Protein AF-A0A853ERG4-F1 (afdb_monomer_lite)

Sequence (59 aa):
MARPPDLDESRTVTIPVRFTPTGAALVDAARGDLSRSAYIRGLISVDAYTRDITPKDAS

Structure (mmCIF, N/CA/C/O backbone):
data_AF-A0A853ERG4-F1
#
_entry.id   AF-A0A853ERG4-F1
#
loop_
_atom_site.group_PDB
_atom_site.id
_atom_site.type_symbol
_atom_site.label_atom_id
_atom_site.label_alt_id
_atom_site.label_comp_id
_atom_site.label_asym_id
_atom_site.label_entity_id
_atom_site.label_seq_id
_atom_site.pdbx_PDB_ins_code
_atom_site.Cartn_x
_atom_site.Cartn_y
_atom_site.Cartn_z
_atom_site.occupancy
_atom_site.B_iso_or_equiv
_atom_site.auth_seq_id
_atom_site.auth_comp_id
_atom_site.auth_asym_id
_atom_site.auth_atom_id
_atom_site.pdbx_PDB_model_num
ATOM 1 N N . MET A 1 1 ? 26.788 22.607 -29.387 1.00 38.75 1 MET A N 1
ATOM 2 C CA . MET A 1 1 ? 25.513 21.868 -29.506 1.00 38.75 1 MET A CA 1
ATOM 3 C C . MET A 1 1 ? 25.124 21.426 -28.103 1.00 38.75 1 MET A C 1
ATOM 5 O O . MET A 1 1 ? 25.898 20.698 -27.498 1.00 38.75 1 MET A O 1
ATOM 9 N N . ALA A 1 2 ? 24.036 21.952 -27.536 1.00 47.03 2 ALA A N 1
ATOM 10 C CA . ALA A 1 2 ? 23.572 21.563 -26.202 1.00 47.03 2 ALA A CA 1
ATOM 11 C C . ALA A 1 2 ? 22.744 20.273 -26.318 1.00 47.03 2 ALA A C 1
ATOM 13 O O . ALA A 1 2 ? 21.858 20.192 -27.167 1.00 47.03 2 ALA A O 1
ATOM 14 N N . ARG A 1 3 ? 23.080 19.259 -25.515 1.00 54.06 3 ARG A N 1
ATOM 15 C CA . ARG A 1 3 ? 22.338 17.995 -25.415 1.00 54.06 3 ARG A CA 1
ATOM 16 C C . ARG A 1 3 ? 20.897 18.309 -24.972 1.00 54.06 3 ARG A C 1
ATOM 18 O O . ARG A 1 3 ? 20.756 19.090 -24.030 1.00 54.06 3 ARG A O 1
ATOM 25 N N . PRO A 1 4 ? 19.847 17.766 -25.615 1.00 57.56 4 PRO A N 1
ATOM 26 C CA . PRO A 1 4 ? 18.496 17.886 -25.075 1.00 57.56 4 PRO A CA 1
ATOM 27 C C . PRO A 1 4 ? 18.477 17.292 -23.655 1.00 57.56 4 PRO A C 1
ATOM 29 O O . PRO A 1 4 ? 19.206 16.326 -23.414 1.00 57.56 4 PRO A O 1
ATOM 32 N N . PRO A 1 5 ? 17.722 17.870 -22.702 1.00 55.59 5 PRO A N 1
ATOM 33 C CA . PRO A 1 5 ? 17.588 17.270 -21.381 1.00 55.59 5 PRO A CA 1
ATOM 34 C C . PRO A 1 5 ? 17.055 15.849 -21.566 1.00 55.59 5 PRO A C 1
ATOM 36 O O . PRO A 1 5 ? 16.107 15.653 -22.324 1.00 55.59 5 PRO A O 1
ATOM 39 N N . ASP A 1 6 ? 17.700 14.874 -20.926 1.00 57.44 6 ASP A N 1
ATOM 40 C CA . ASP A 1 6 ? 17.291 13.471 -20.917 1.00 57.44 6 ASP A CA 1
ATOM 41 C C . ASP A 1 6 ? 15.879 13.364 -20.306 1.00 57.44 6 ASP A C 1
ATOM 43 O O . ASP A 1 6 ? 15.708 13.162 -19.106 1.00 57.44 6 ASP A O 1
ATOM 47 N N . LEU A 1 7 ? 14.849 13.572 -21.130 1.00 57.47 7 LEU A N 1
ATOM 48 C CA . LEU A 1 7 ? 13.436 13.460 -20.756 1.00 57.47 7 LEU A CA 1
ATOM 49 C C . LEU A 1 7 ? 12.988 11.994 -20.617 1.00 57.47 7 LEU A C 1
ATOM 51 O O . LEU A 1 7 ? 11.866 11.749 -20.192 1.00 57.47 7 LEU A O 1
ATOM 55 N N . ASP A 1 8 ? 13.869 11.040 -20.927 1.00 57.50 8 ASP A N 1
ATOM 56 C CA . ASP A 1 8 ? 13.580 9.601 -20.982 1.00 57.50 8 ASP A CA 1
ATOM 57 C C . ASP A 1 8 ? 14.342 8.766 -19.943 1.00 57.50 8 ASP A C 1
ATOM 59 O O . ASP A 1 8 ? 14.303 7.533 -19.972 1.00 57.50 8 ASP A O 1
ATOM 63 N N . GLU A 1 9 ? 15.043 9.387 -18.991 1.00 67.12 9 GLU A N 1
ATOM 64 C CA . GLU A 1 9 ? 15.639 8.599 -17.916 1.00 67.12 9 GLU A CA 1
ATOM 65 C C . GLU A 1 9 ? 14.564 8.261 -16.876 1.00 67.12 9 GLU A C 1
ATOM 67 O O . GLU A 1 9 ? 14.141 9.103 -16.082 1.00 67.12 9 GLU A O 1
ATOM 72 N N . SER A 1 10 ? 14.108 7.007 -16.882 1.00 68.62 10 SER A N 1
ATOM 73 C CA . SER A 1 10 ? 13.230 6.472 -15.840 1.00 68.62 10 SER A CA 1
ATOM 74 C C . SER A 1 10 ? 13.913 6.590 -14.478 1.00 68.62 10 SER A C 1
ATOM 76 O O . SER A 1 10 ? 14.796 5.804 -14.132 1.00 68.62 10 SER A O 1
ATOM 78 N N . ARG A 1 11 ? 13.495 7.573 -13.678 1.00 73.00 11 ARG A N 1
ATOM 79 C CA . ARG A 1 11 ? 14.024 7.776 -12.327 1.00 73.00 11 ARG A CA 1
ATOM 80 C C . ARG A 1 11 ? 13.209 6.986 -11.320 1.00 73.00 11 ARG A C 1
ATOM 82 O O . ARG A 1 11 ? 11.999 7.156 -11.194 1.00 73.00 11 ARG A O 1
ATOM 89 N N . THR A 1 12 ? 13.893 6.140 -10.558 1.00 77.94 12 THR A N 1
ATOM 90 C CA . THR A 1 12 ? 13.284 5.492 -9.396 1.00 77.94 12 THR A CA 1
ATOM 91 C C . THR A 1 12 ? 13.281 6.469 -8.228 1.00 77.94 12 THR A C 1
ATOM 93 O O . THR A 1 12 ? 14.337 6.937 -7.806 1.00 77.94 12 THR A O 1
ATOM 96 N N . VAL A 1 13 ? 12.098 6.750 -7.681 1.00 79.62 13 VAL A N 1
ATOM 97 C CA . VAL A 1 13 ? 11.929 7.576 -6.480 1.00 79.62 13 VAL A CA 1
ATOM 98 C C . VAL A 1 13 ? 11.401 6.709 -5.341 1.00 79.62 13 VAL A C 1
ATOM 100 O O . VAL A 1 13 ? 10.418 5.980 -5.498 1.00 79.62 13 VAL A O 1
ATOM 103 N N . THR A 1 14 ? 12.045 6.796 -4.177 1.00 82.50 14 THR A N 1
ATOM 104 C CA . THR A 1 14 ? 11.578 6.150 -2.944 1.00 82.50 14 THR A CA 1
ATOM 105 C C . THR A 1 14 ? 10.771 7.148 -2.127 1.00 82.50 14 THR A C 1
ATOM 107 O O . THR A 1 14 ? 11.303 8.162 -1.687 1.00 82.50 14 THR A O 1
ATOM 110 N N . ILE A 1 15 ? 9.494 6.842 -1.892 1.00 81.06 15 ILE A N 1
ATOM 111 C CA . ILE A 1 15 ? 8.581 7.683 -1.110 1.00 81.06 15 ILE A CA 1
ATOM 112 C C . ILE A 1 15 ? 8.274 6.960 0.210 1.00 81.06 15 ILE A C 1
ATOM 114 O O . ILE A 1 15 ? 7.572 5.944 0.190 1.00 81.06 15 ILE A O 1
ATOM 118 N N . PRO A 1 16 ? 8.792 7.428 1.360 1.00 79.81 16 PRO A N 1
ATOM 119 C CA . PRO A 1 16 ? 8.424 6.866 2.651 1.00 79.81 16 PRO A CA 1
ATOM 120 C C . PRO A 1 16 ? 7.000 7.300 3.017 1.00 79.81 16 PRO A C 1
ATOM 122 O O . PRO A 1 16 ? 6.702 8.489 3.094 1.00 79.81 16 PRO A O 1
ATOM 125 N N . VAL A 1 17 ? 6.121 6.333 3.279 1.00 80.81 17 VAL A N 1
ATOM 126 C CA . VAL A 1 17 ? 4.733 6.584 3.693 1.00 80.81 17 VAL A CA 1
ATOM 127 C C . VAL A 1 17 ? 4.521 6.030 5.095 1.00 80.81 17 VAL A C 1
ATOM 129 O O . VAL A 1 17 ? 4.905 4.897 5.389 1.00 80.81 17 VAL A O 1
ATOM 132 N N . ARG A 1 18 ? 3.899 6.827 5.968 1.00 87.25 18 ARG A N 1
ATOM 133 C CA . ARG A 1 18 ? 3.471 6.389 7.301 1.00 87.25 18 ARG A CA 1
ATOM 134 C C . ARG A 1 18 ? 1.962 6.209 7.318 1.00 87.25 18 ARG A C 1
ATOM 136 O O . ARG A 1 18 ? 1.228 7.098 6.901 1.00 87.25 18 ARG A O 1
ATOM 143 N N . PHE A 1 19 ? 1.517 5.075 7.844 1.00 85.56 19 PHE A N 1
ATOM 144 C CA . PHE A 1 19 ? 0.104 4.778 8.041 1.00 85.56 19 PHE A CA 1
ATOM 145 C C . PHE A 1 19 ? -0.252 4.862 9.520 1.00 85.56 19 PHE A C 1
ATOM 147 O O . PHE A 1 19 ? 0.545 4.495 10.384 1.00 85.56 19 PHE A O 1
ATOM 154 N N . THR A 1 20 ? -1.476 5.297 9.806 1.00 94.38 20 THR A N 1
ATOM 155 C CA . THR A 1 20 ? -2.097 5.010 11.101 1.00 94.38 20 THR A CA 1
ATOM 156 C C . THR A 1 20 ? -2.399 3.508 11.193 1.00 94.38 20 THR A C 1
ATOM 158 O O . THR A 1 20 ? -2.535 2.857 10.152 1.00 94.38 20 THR A O 1
ATOM 161 N N . PRO A 1 21 ? -2.552 2.936 12.402 1.00 93.75 21 PRO A N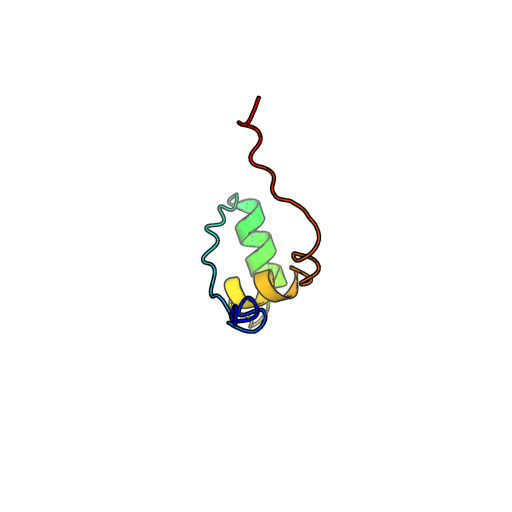 1
ATOM 162 C CA . PRO A 1 21 ? -2.909 1.523 12.551 1.00 93.75 21 PRO A CA 1
ATOM 163 C C . PRO A 1 21 ? -4.177 1.147 11.770 1.00 93.75 21 PRO A C 1
ATOM 165 O O . PRO A 1 21 ? -4.184 0.167 11.030 1.00 93.75 2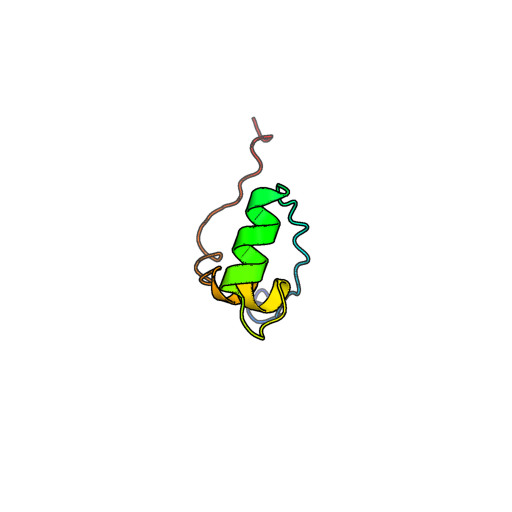1 PRO A O 1
ATOM 168 N N . THR A 1 22 ? -5.215 1.985 11.848 1.00 95.44 22 THR A N 1
ATOM 169 C CA . THR A 1 22 ? -6.460 1.808 11.088 1.00 95.44 22 THR A CA 1
ATOM 170 C C . THR A 1 22 ? -6.226 1.899 9.581 1.00 95.44 22 THR A C 1
ATOM 172 O O . THR A 1 22 ? -6.730 1.069 8.831 1.00 95.44 22 THR A O 1
ATOM 175 N N . GLY A 1 23 ? -5.429 2.870 9.121 1.00 89.00 23 GLY A N 1
ATOM 176 C CA . GLY A 1 23 ? -5.106 3.019 7.701 1.00 89.00 23 GLY A CA 1
ATOM 177 C C . GLY A 1 23 ? -4.351 1.814 7.139 1.00 89.00 23 GLY A C 1
ATOM 178 O O . GLY A 1 23 ? -4.662 1.357 6.043 1.00 89.00 23 GLY A O 1
ATOM 179 N N . ALA A 1 24 ? -3.413 1.251 7.904 1.00 89.44 24 ALA A N 1
ATOM 180 C CA . ALA A 1 24 ? -2.694 0.042 7.513 1.00 89.44 24 ALA A CA 1
ATOM 181 C C . ALA A 1 24 ? -3.637 -1.164 7.386 1.00 89.44 24 ALA A C 1
ATOM 183 O O . ALA A 1 24 ? -3.570 -1.878 6.388 1.00 89.44 24 ALA A O 1
AT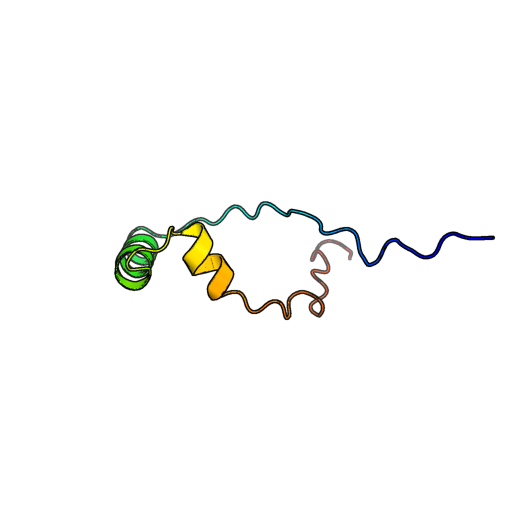OM 184 N N . ALA A 1 25 ? -4.554 -1.344 8.344 1.00 92.94 25 ALA A N 1
ATOM 185 C CA . ALA A 1 25 ? -5.536 -2.428 8.313 1.00 92.94 25 ALA A CA 1
ATOM 186 C C . ALA A 1 25 ? -6.479 -2.330 7.101 1.00 92.94 25 ALA A C 1
ATOM 188 O O . ALA A 1 25 ? -6.752 -3.335 6.450 1.00 92.94 25 ALA A O 1
ATOM 189 N N . LEU A 1 26 ? -6.931 -1.119 6.755 1.00 92.62 26 LEU A N 1
ATOM 190 C CA . LEU A 1 26 ? -7.760 -0.896 5.566 1.00 92.62 26 LEU A CA 1
ATOM 191 C C . LEU A 1 26 ? -7.001 -1.209 4.271 1.00 92.62 26 LEU A C 1
ATOM 193 O O . LEU A 1 26 ? -7.553 -1.846 3.378 1.00 92.62 26 LEU A O 1
ATOM 197 N N . VAL A 1 27 ? -5.728 -0.810 4.174 1.00 90.81 27 VAL A N 1
ATOM 198 C CA . VAL A 1 27 ? -4.879 -1.142 3.018 1.00 90.81 27 VAL A CA 1
ATOM 199 C C . VAL A 1 27 ? -4.649 -2.649 2.920 1.00 90.81 27 VAL A C 1
ATOM 201 O O . VAL A 1 27 ? -4.692 -3.199 1.823 1.00 90.81 27 VAL A O 1
ATOM 204 N N . ASP A 1 28 ? -4.436 -3.333 4.044 1.00 92.50 28 ASP A N 1
ATOM 205 C CA . ASP A 1 28 ? -4.275 -4.788 4.056 1.00 92.50 28 ASP A CA 1
ATOM 206 C C . ASP A 1 28 ? -5.542 -5.536 3.648 1.00 92.50 28 ASP A C 1
ATOM 208 O O . ASP A 1 28 ? -5.443 -6.541 2.951 1.00 92.50 28 ASP A O 1
ATOM 212 N N . ALA A 1 29 ? -6.716 -5.036 4.032 1.00 93.31 29 ALA A N 1
ATOM 213 C CA . ALA A 1 29 ? -7.987 -5.602 3.597 1.00 93.31 29 ALA A CA 1
ATOM 214 C C . ALA A 1 29 ? -8.250 -5.350 2.101 1.00 93.31 29 ALA A C 1
ATOM 216 O O . ALA A 1 29 ? -8.809 -6.207 1.422 1.00 93.31 29 ALA A O 1
ATOM 217 N N . ALA A 1 30 ? -7.838 -4.191 1.578 1.00 91.31 30 ALA A N 1
ATOM 218 C CA . ALA A 1 30 ? -8.116 -3.785 0.201 1.00 91.31 30 ALA A CA 1
ATOM 219 C C . ALA A 1 30 ? -7.112 -4.324 -0.835 1.00 91.31 30 ALA A C 1
ATOM 221 O O . ALA A 1 30 ? -7.471 -4.486 -2.000 1.00 91.31 30 ALA A O 1
ATOM 222 N N . ARG A 1 31 ? -5.861 -4.607 -0.443 1.00 91.50 31 ARG A N 1
ATOM 223 C CA . ARG A 1 31 ? -4.798 -5.003 -1.389 1.00 91.50 31 ARG A CA 1
ATOM 224 C C . ARG A 1 31 ? -4.986 -6.386 -2.016 1.00 91.50 31 ARG A C 1
ATOM 226 O O . ARG A 1 31 ? -4.336 -6.670 -3.022 1.00 91.50 31 ARG A O 1
ATOM 233 N N . GLY A 1 32 ? -5.823 -7.243 -1.427 1.00 90.81 32 GLY A N 1
ATOM 234 C CA . GLY A 1 32 ? -5.936 -8.646 -1.829 1.00 90.81 32 GLY A CA 1
ATOM 235 C C . GLY A 1 32 ? -4.567 -9.334 -1.805 1.00 90.81 32 GLY A C 1
ATOM 236 O O . GLY A 1 32 ? -3.838 -9.241 -0.816 1.00 90.81 32 GLY A O 1
ATOM 237 N N . ASP A 1 33 ? -4.187 -9.953 -2.923 1.00 93.38 33 ASP A N 1
ATOM 238 C CA . ASP A 1 33 ? -2.904 -10.656 -3.073 1.00 93.38 33 ASP A CA 1
ATOM 239 C C . ASP A 1 33 ? -1.720 -9.734 -3.416 1.00 93.38 33 ASP A C 1
ATOM 241 O O . ASP A 1 33 ? -0.564 -10.165 -3.428 1.00 93.38 33 ASP A O 1
ATOM 245 N N . LEU A 1 34 ? -1.967 -8.449 -3.689 1.00 91.31 34 LEU A N 1
ATOM 246 C CA . LEU A 1 34 ? -0.903 -7.508 -4.025 1.00 91.31 34 LEU A CA 1
ATOM 247 C C . LEU A 1 34 ? -0.048 -7.176 -2.798 1.00 91.31 34 LEU A C 1
ATOM 249 O O . LEU A 1 34 ? -0.523 -7.065 -1.662 1.00 91.31 34 LEU A O 1
ATOM 253 N N . SER A 1 35 ? 1.239 -6.915 -3.030 1.00 90.62 35 SER A N 1
ATOM 254 C CA . SER A 1 35 ? 2.070 -6.268 -2.016 1.00 90.62 35 SER A CA 1
ATOM 255 C C . SER A 1 35 ? 1.546 -4.851 -1.749 1.00 90.62 35 SER A C 1
ATOM 257 O O . SER A 1 35 ? 1.024 -4.186 -2.647 1.00 90.62 35 SER A O 1
ATOM 259 N N . ARG A 1 36 ? 1.707 -4.351 -0.514 1.00 87.31 36 A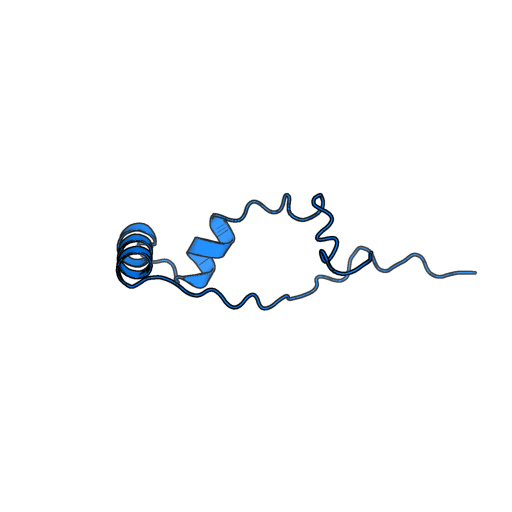RG A N 1
ATOM 260 C CA . ARG A 1 36 ? 1.255 -2.992 -0.153 1.00 87.31 36 ARG A CA 1
ATOM 261 C C . ARG A 1 36 ? 1.804 -1.933 -1.114 1.00 87.31 36 ARG A C 1
ATOM 263 O O . AR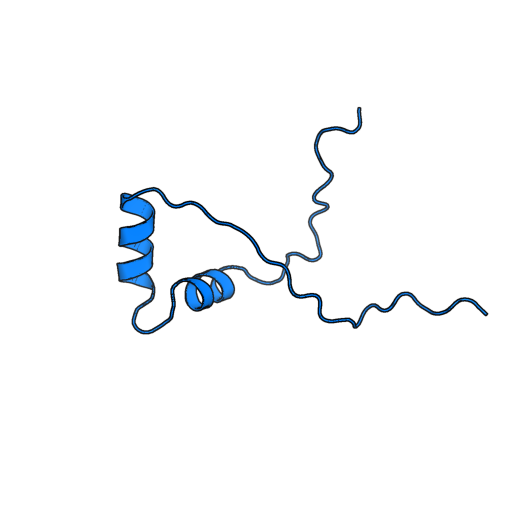G A 1 36 ? 1.069 -1.050 -1.536 1.00 87.31 36 ARG A O 1
ATOM 270 N N . SER A 1 37 ? 3.079 -2.037 -1.489 1.00 86.50 37 SER A N 1
ATOM 271 C CA . SER A 1 37 ? 3.722 -1.088 -2.402 1.00 86.50 37 SER A CA 1
ATOM 272 C C . SER A 1 37 ? 3.159 -1.154 -3.822 1.00 86.50 37 SER A C 1
ATOM 274 O O . SER A 1 37 ? 2.988 -0.105 -4.436 1.00 86.50 37 SER A O 1
ATOM 276 N N . ALA A 1 38 ? 2.834 -2.344 -4.336 1.00 86.75 38 ALA A N 1
ATOM 277 C CA . ALA A 1 38 ? 2.205 -2.494 -5.647 1.00 86.75 38 ALA A CA 1
ATOM 278 C C . ALA A 1 38 ? 0.786 -1.911 -5.659 1.00 86.75 38 ALA A C 1
ATOM 280 O O . ALA A 1 38 ? 0.451 -1.142 -6.558 1.00 86.75 38 ALA A O 1
ATOM 281 N N . TYR A 1 39 ? -0.005 -2.203 -4.623 1.00 88.88 39 TYR A N 1
ATOM 282 C CA . TYR A 1 39 ? -1.351 -1.653 -4.474 1.00 88.88 39 TYR A CA 1
ATOM 283 C C . TYR A 1 39 ? -1.336 -0.117 -4.423 1.00 88.88 39 TYR A C 1
ATOM 285 O O . TYR A 1 39 ? -2.021 0.536 -5.204 1.00 88.88 39 TYR A O 1
ATOM 293 N N . ILE A 1 40 ? -0.484 0.476 -3.578 1.00 86.38 40 ILE A N 1
ATOM 294 C CA . ILE A 1 40 ? -0.365 1.938 -3.453 1.00 86.38 40 ILE A CA 1
ATOM 295 C C . ILE A 1 40 ? 0.094 2.578 -4.769 1.00 86.38 40 ILE A C 1
ATOM 297 O O . ILE A 1 40 ? -0.446 3.608 -5.162 1.00 86.38 40 ILE A O 1
ATOM 301 N N . ARG A 1 41 ? 1.058 1.973 -5.477 1.00 83.56 41 ARG A N 1
ATOM 302 C CA . ARG A 1 41 ? 1.498 2.468 -6.792 1.00 83.56 41 ARG A CA 1
ATOM 303 C C . ARG A 1 41 ? 0.370 2.450 -7.821 1.00 83.56 41 ARG A C 1
ATOM 305 O O . ARG A 1 41 ? 0.285 3.383 -8.602 1.00 83.56 41 ARG A O 1
ATOM 312 N N . GLY A 1 42 ? -0.498 1.438 -7.796 1.00 81.94 42 GLY A N 1
ATOM 313 C CA . GLY A 1 42 ? -1.668 1.366 -8.677 1.00 81.94 42 GLY A CA 1
ATOM 314 C C . GLY A 1 42 ? -2.735 2.429 -8.388 1.00 81.94 42 GLY A C 1
ATOM 315 O O . GLY A 1 42 ? -3.469 2.808 -9.294 1.00 81.94 42 GLY A O 1
ATOM 316 N N . LEU A 1 43 ? -2.808 2.937 -7.151 1.00 80.00 43 LEU A N 1
ATOM 317 C CA . LEU A 1 43 ? -3.714 4.033 -6.776 1.00 80.00 43 LEU A CA 1
ATOM 318 C C . LEU A 1 43 ? -3.191 5.408 -7.203 1.00 80.00 43 LEU A C 1
ATOM 320 O O . LEU A 1 43 ? -3.974 6.324 -7.455 1.00 80.00 43 LEU A O 1
ATOM 324 N N . ILE A 1 44 ? -1.869 5.567 -7.266 1.00 72.88 44 ILE A N 1
ATOM 325 C CA . ILE A 1 44 ? -1.238 6.801 -7.725 1.00 72.88 44 ILE A CA 1
ATOM 326 C C . ILE A 1 44 ? -1.299 6.793 -9.253 1.00 72.88 44 ILE A C 1
ATOM 328 O O . ILE A 1 44 ? -0.414 6.269 -9.925 1.00 72.88 44 ILE A O 1
ATOM 332 N N . SER A 1 45 ? -2.359 7.380 -9.812 1.00 58.41 45 SER A N 1
ATOM 333 C CA . SER A 1 45 ? -2.355 7.733 -11.232 1.00 58.41 45 SER A CA 1
ATOM 334 C C . SER A 1 45 ? -1.157 8.649 -11.478 1.00 58.41 45 SER A C 1
ATOM 336 O O . SER A 1 45 ? -0.983 9.643 -10.768 1.00 58.41 45 SER A O 1
ATOM 338 N N . VAL A 1 46 ? -0.311 8.296 -12.448 1.00 53.06 46 VAL A N 1
ATOM 339 C CA . VAL A 1 46 ? 0.879 9.061 -12.857 1.00 53.06 46 VAL A CA 1
ATOM 340 C C . VAL A 1 46 ? 0.439 10.327 -13.610 1.00 53.06 46 VAL A C 1
ATOM 342 O O . VAL A 1 46 ? 0.832 10.568 -14.738 1.00 53.06 46 VAL A O 1
ATOM 345 N N . ASP A 1 47 ? -0.399 11.151 -12.983 1.00 49.12 47 ASP A N 1
ATOM 346 C CA . ASP A 1 47 ? -0.591 12.562 -13.342 1.00 49.12 47 ASP A CA 1
ATOM 347 C C . ASP A 1 47 ? 0.392 13.453 -12.546 1.00 49.12 47 ASP A C 1
ATOM 349 O O . ASP A 1 47 ? 0.360 14.680 -12.574 1.00 49.12 47 ASP A O 1
ATOM 353 N N . ALA A 1 48 ? 1.331 12.819 -11.831 1.00 47.66 48 ALA A N 1
ATOM 354 C CA . ALA A 1 48 ? 2.392 13.449 -11.050 1.00 47.66 48 ALA A CA 1
ATOM 355 C C . ALA A 1 48 ? 3.472 14.154 -11.900 1.00 47.66 48 ALA A C 1
ATOM 357 O O . ALA A 1 48 ? 4.498 14.554 -11.357 1.00 47.66 48 ALA A O 1
ATOM 358 N N . TYR A 1 49 ? 3.249 14.337 -13.206 1.00 45.59 49 TYR A N 1
ATOM 359 C CA . TYR A 1 49 ? 4.032 15.267 -14.023 1.00 45.59 49 TYR A CA 1
ATOM 360 C C . TYR A 1 49 ? 3.518 16.716 -13.952 1.00 45.59 49 TYR A C 1
ATOM 362 O O . TYR A 1 49 ? 4.196 17.606 -14.458 1.00 45.59 49 TYR A O 1
ATOM 370 N N . THR A 1 50 ? 2.385 16.992 -13.286 1.00 47.56 50 THR A N 1
ATOM 371 C CA . THR A 1 50 ? 1.732 18.315 -13.390 1.00 47.56 50 THR A CA 1
ATOM 372 C C . THR A 1 50 ? 1.374 18.995 -12.072 1.00 47.56 50 THR A C 1
ATOM 374 O O . THR A 1 50 ? 0.502 19.864 -12.043 1.00 47.56 50 THR A O 1
ATOM 377 N N . ARG A 1 51 ? 2.040 18.672 -10.962 1.00 45.06 51 ARG A N 1
ATOM 378 C CA . ARG A 1 51 ? 2.032 19.579 -9.806 1.00 45.06 51 ARG A CA 1
ATOM 379 C C . ARG A 1 51 ? 3.441 19.785 -9.311 1.00 45.06 51 ARG A C 1
ATOM 381 O O . ARG A 1 51 ? 3.955 18.978 -8.550 1.00 45.06 51 ARG A O 1
ATOM 388 N N . ASP A 1 52 ? 4.018 20.876 -9.805 1.00 48.59 52 ASP A N 1
ATOM 389 C CA . ASP A 1 52 ? 4.948 21.753 -9.104 1.00 48.59 52 ASP A CA 1
ATOM 390 C C . ASP A 1 52 ? 4.842 21.525 -7.588 1.00 48.59 52 ASP A C 1
ATOM 392 O O . ASP A 1 52 ? 3.974 22.066 -6.900 1.00 48.59 52 ASP A O 1
ATOM 396 N N . ILE A 1 53 ? 5.684 20.636 -7.061 1.00 53.03 53 ILE A N 1
ATOM 397 C CA . ILE A 1 53 ? 5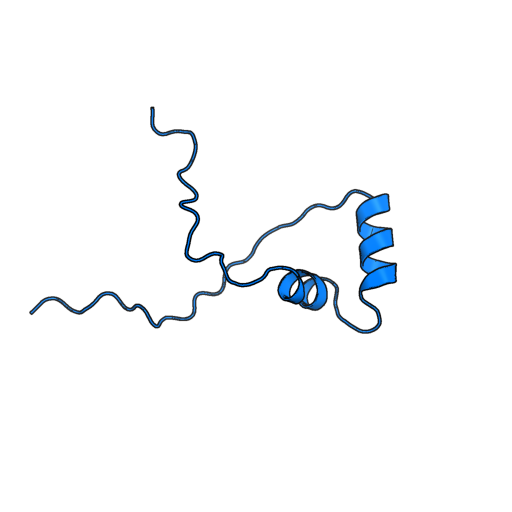.932 20.572 -5.628 1.00 53.03 53 ILE A CA 1
ATOM 398 C C . ILE A 1 53 ? 6.907 21.716 -5.389 1.00 53.03 53 ILE A C 1
ATOM 400 O O . ILE A 1 53 ? 8.098 21.492 -5.190 1.00 53.03 53 ILE A O 1
ATOM 404 N N . THR A 1 54 ? 6.431 22.956 -5.507 1.00 47.09 54 THR A N 1
ATOM 405 C CA . THR A 1 54 ? 7.212 24.111 -5.091 1.00 47.09 54 THR A CA 1
ATOM 406 C C . THR A 1 54 ? 7.383 23.954 -3.577 1.00 47.09 54 THR A C 1
ATOM 408 O O . THR A 1 54 ? 6.376 23.947 -2.857 1.00 47.09 54 THR A O 1
ATOM 411 N N . PRO A 1 55 ? 8.602 23.733 -3.053 1.00 45.06 55 PRO A N 1
ATOM 412 C CA . PRO A 1 55 ? 8.796 23.701 -1.613 1.00 45.06 55 PRO A CA 1
ATOM 413 C C . PRO A 1 55 ? 8.335 25.049 -1.053 1.00 45.06 55 PRO A C 1
ATOM 415 O O . PRO A 1 55 ? 8.734 26.105 -1.539 1.00 45.06 55 PRO A O 1
ATOM 418 N N . LYS A 1 56 ? 7.458 25.015 -0.046 1.00 46.69 56 LYS A N 1
ATOM 419 C CA . LYS A 1 56 ? 6.858 26.191 0.604 1.00 46.69 56 LYS A CA 1
ATOM 420 C C . LYS A 1 56 ? 7.863 26.944 1.503 1.00 46.69 56 LYS A C 1
ATOM 422 O O . LYS A 1 56 ? 7.480 27.453 2.546 1.00 46.69 56 LYS A O 1
ATOM 427 N N . ASP A 1 57 ? 9.128 27.018 1.100 1.00 48.31 57 ASP A N 1
ATOM 428 C CA . ASP A 1 57 ? 10.211 27.694 1.826 1.00 48.31 57 ASP A CA 1
ATOM 429 C C . ASP A 1 57 ? 11.109 28.486 0.855 1.00 48.31 57 ASP A C 1
ATOM 431 O O . ASP A 1 57 ? 12.334 28.478 0.948 1.00 48.31 57 ASP A O 1
ATOM 435 N N . ALA A 1 58 ? 10.497 29.159 -0.123 1.00 48.75 58 ALA A N 1
ATOM 436 C CA . ALA A 1 58 ? 11.152 30.172 -0.947 1.00 48.75 58 ALA A CA 1
ATOM 437 C C . ALA A 1 58 ? 10.313 31.461 -0.957 1.00 48.75 58 ALA A C 1
ATOM 439 O O . ALA A 1 58 ? 9.754 31.857 -1.980 1.00 48.75 58 ALA A O 1
ATOM 440 N N . SER A 1 59 ? 10.167 32.088 0.210 1.00 41.59 59 SER A N 1
ATOM 441 C CA . SER A 1 59 ? 9.841 33.514 0.378 1.00 41.59 59 SER A CA 1
ATOM 442 C C . SER A 1 59 ? 10.305 33.986 1.745 1.00 41.59 59 SER A C 1
ATOM 444 O O . SER A 1 59 ? 10.048 33.249 2.722 1.00 41.59 59 SER A O 1
#

pLDDT: mean 71.89, std 18.68, range [38.75, 95.44]

Foldseek 3Di:
DDDDPCPPPPDDDDDDDDDDPVRVVVLVVPQVPHDSVVSVVVVPDPPVVPDDPPPPPDD

Organism: NCBI:txid60922

Secondary structure (DSSP, 8-state):
-PPPP-TT------------HHHHHHHHHHSTTS-HHHHHHHHS-S-TTS-----S---

Radius of gyration: 16.84 Å; chains: 1; bounding box: 34×44×42 Å